Protein AF-A0A662PB64-F1 (afdb_monomer_lite)

Sequence (56 aa):
MGETKTLLIGSGAREHSIAQALHRSGARVSVLMDYLNPGIRKVSKESGGEIFLGDT

Foldseek 3Di:
DDAAEDEQEEQDPVSLVVLVVCVVVLHQYAYEYCDDRPSSVVSNVVSVYHYHHDDD

Secondary structure (DSSP, 8-state):
-PPPEEEEE--SHHHHHHHHHHHHTT-EEEEEESS--HHHHHHHHHTT--EEES--

pLDDT: mean 96.14, std 7.66, range [51.66, 98.75]

Radius of gyration: 10.11 Å; chains: 1; bounding box: 30×17×25 Å

Structure (mmCIF, N/CA/C/O backbone):
data_AF-A0A662PB64-F1
#
_entry.id   AF-A0A662PB64-F1
#
loop_
_atom_site.group_PDB
_atom_site.id
_atom_site.type_symbol
_atom_site.label_atom_id
_atom_site.label_alt_id
_atom_site.label_comp_id
_atom_site.label_asym_id
_atom_site.label_entity_id
_atom_site.label_seq_id
_atom_site.pdbx_PDB_ins_code
_atom_site.Cartn_x
_atom_site.Cartn_y
_atom_site.Cartn_z
_atom_site.occupancy
_atom_site.B_iso_or_equiv
_atom_site.auth_seq_id
_atom_site.auth_comp_id
_atom_site.auth_asym_id
_atom_site.auth_atom_id
_atom_site.pdbx_PDB_model_num
ATOM 1 N N . MET A 1 1 ? -17.514 -1.149 15.653 1.00 51.66 1 MET A N 1
ATOM 2 C CA . MET A 1 1 ? -16.332 -1.957 15.278 1.00 51.66 1 MET A CA 1
ATOM 3 C C . MET A 1 1 ? -15.273 -0.993 14.765 1.00 51.66 1 MET A C 1
ATOM 5 O O . MET A 1 1 ? -15.646 -0.077 14.046 1.00 51.66 1 MET A O 1
ATOM 9 N N . GLY A 1 2 ? -14.024 -1.102 15.227 1.00 66.50 2 GLY A N 1
ATOM 10 C CA . GLY A 1 2 ? -12.948 -0.177 14.838 1.00 66.50 2 GLY A CA 1
ATOM 11 C C . GLY A 1 2 ? -12.485 -0.379 13.391 1.00 66.50 2 GLY A C 1
ATOM 12 O O . GLY A 1 2 ? -12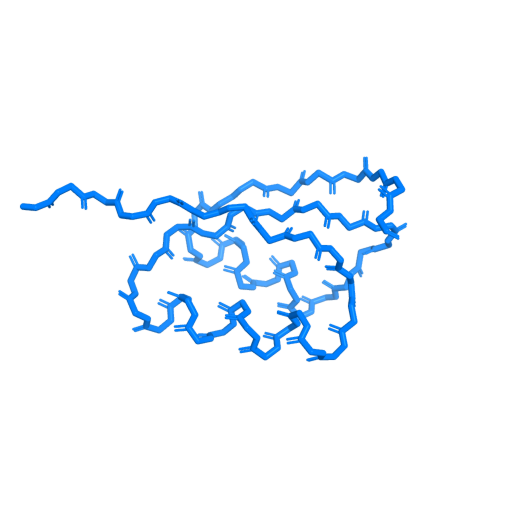.718 -1.436 12.813 1.00 66.50 2 GLY A O 1
ATOM 13 N N . GLU A 1 3 ? -11.836 0.634 12.820 1.00 82.75 3 GLU A N 1
ATOM 14 C CA . GLU A 1 3 ? -11.239 0.594 11.477 1.00 82.75 3 GLU A CA 1
ATOM 15 C C . GLU A 1 3 ? -10.112 -0.457 11.405 1.00 82.75 3 GLU A C 1
ATOM 17 O O . GLU A 1 3 ? -9.170 -0.418 12.203 1.00 82.75 3 GLU A O 1
ATOM 22 N N . THR A 1 4 ? -10.183 -1.395 10.454 1.00 95.38 4 THR A N 1
ATOM 23 C CA . THR A 1 4 ? -9.109 -2.371 10.213 1.00 95.38 4 THR A CA 1
ATOM 24 C C . THR A 1 4 ? -7.948 -1.693 9.491 1.00 95.38 4 THR A C 1
ATOM 26 O O . THR A 1 4 ? -8.110 -1.194 8.380 1.00 95.38 4 THR A O 1
ATOM 29 N N . LYS A 1 5 ? -6.76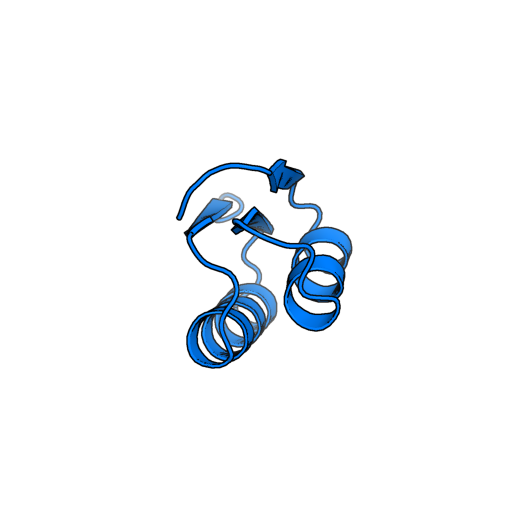7 -1.692 10.115 1.00 97.31 5 LYS A N 1
ATOM 30 C CA . LYS A 1 5 ? -5.526 -1.150 9.545 1.00 97.31 5 LYS A CA 1
ATOM 31 C C . LYS A 1 5 ? -4.630 -2.294 9.083 1.00 97.31 5 LYS A C 1
ATOM 33 O O . LYS A 1 5 ? -4.416 -3.243 9.836 1.00 97.31 5 LYS A O 1
ATOM 38 N N . THR A 1 6 ? -4.091 -2.197 7.874 1.0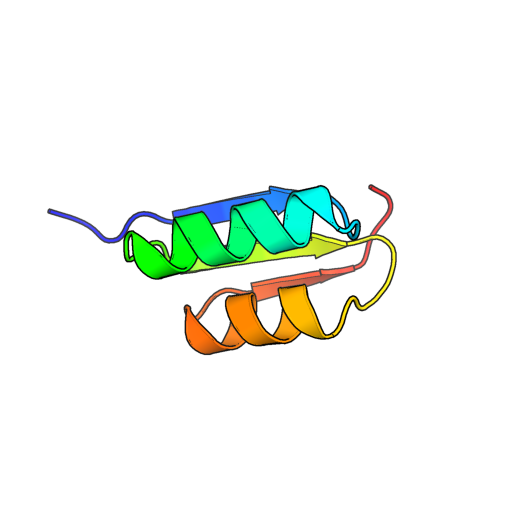0 97.88 6 THR A N 1
ATOM 39 C CA . THR A 1 6 ? -3.246 -3.238 7.277 1.00 97.88 6 THR A CA 1
ATOM 40 C C . THR A 1 6 ? -1.979 -2.633 6.690 1.00 97.88 6 THR A C 1
ATOM 42 O O . THR A 1 6 ? -2.036 -1.586 6.051 1.00 97.88 6 THR A O 1
ATOM 45 N N . LEU A 1 7 ? -0.848 -3.315 6.889 1.00 98.31 7 LEU A N 1
ATOM 46 C CA . LEU A 1 7 ? 0.395 -3.065 6.167 1.00 98.31 7 LEU A CA 1
ATOM 47 C C . LEU A 1 7 ? 0.577 -4.163 5.118 1.00 98.31 7 LEU A C 1
ATOM 49 O O . LEU A 1 7 ? 0.667 -5.341 5.459 1.00 98.31 7 LEU A O 1
ATOM 53 N N . LEU A 1 8 ? 0.623 -3.770 3.853 1.00 98.25 8 LEU A N 1
ATOM 54 C CA . LEU A 1 8 ? 0.971 -4.639 2.737 1.00 98.25 8 LEU A CA 1
ATOM 55 C C . LEU A 1 8 ? 2.448 -4.435 2.385 1.00 98.25 8 LEU A C 1
ATOM 57 O O . LEU A 1 8 ? 2.889 -3.296 2.258 1.00 98.25 8 LEU A O 1
ATOM 61 N N . ILE A 1 9 ? 3.197 -5.522 2.217 1.00 98.50 9 ILE A N 1
ATOM 62 C CA . ILE A 1 9 ? 4.619 -5.487 1.859 1.00 98.50 9 ILE A CA 1
ATOM 63 C C . ILE A 1 9 ? 4.778 -6.072 0.457 1.00 98.50 9 ILE A C 1
ATOM 65 O O . ILE A 1 9 ? 4.289 -7.171 0.192 1.00 98.50 9 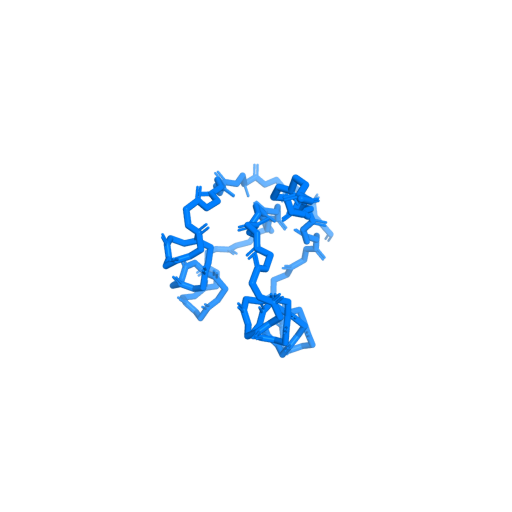ILE A O 1
ATOM 69 N N . GLY A 1 10 ? 5.450 -5.325 -0.415 1.00 98.38 10 GLY A N 1
ATOM 70 C CA . GLY A 1 10 ? 5.779 -5.711 -1.782 1.00 98.38 10 GLY A CA 1
ATOM 71 C C . GLY A 1 10 ? 5.060 -4.881 -2.848 1.00 98.38 10 GLY A C 1
ATOM 72 O O . GLY A 1 10 ? 4.054 -4.208 -2.605 1.00 98.38 10 GLY A O 1
ATOM 73 N N . SER A 1 11 ? 5.596 -4.952 -4.066 1.00 97.94 11 SER A N 1
ATOM 74 C CA . SER A 1 11 ? 5.263 -4.029 -5.162 1.00 97.94 11 SER A CA 1
ATOM 75 C C . SER A 1 11 ? 4.674 -4.715 -6.395 1.00 97.94 11 SER A C 1
ATOM 77 O O . SER A 1 11 ? 4.448 -4.068 -7.419 1.00 97.94 11 SER A O 1
ATOM 79 N N . GLY A 1 12 ? 4.447 -6.029 -6.338 1.00 97.81 12 GLY A N 1
ATOM 80 C CA . GLY A 1 12 ? 4.073 -6.853 -7.483 1.00 97.81 12 GLY A CA 1
ATOM 81 C C . GLY A 1 12 ? 2.584 -6.835 -7.839 1.00 97.81 12 GLY A C 1
ATOM 82 O O . GLY A 1 12 ? 1.736 -6.192 -7.215 1.00 97.81 12 GLY A O 1
ATOM 83 N N . ALA A 1 13 ? 2.241 -7.587 -8.889 1.00 97.81 13 ALA A N 1
ATOM 84 C CA . ALA A 1 13 ? 0.857 -7.733 -9.350 1.00 97.81 13 ALA A CA 1
ATOM 85 C C . ALA A 1 13 ? -0.040 -8.455 -8.324 1.00 97.81 13 ALA A C 1
ATOM 87 O O . ALA A 1 13 ? -1.238 -8.165 -8.217 1.00 97.81 13 ALA A O 1
ATOM 88 N N . ARG A 1 14 ? 0.540 -9.381 -7.549 1.00 98.06 14 ARG A N 1
ATOM 89 C CA . ARG A 1 14 ? -0.153 -10.081 -6.463 1.00 98.06 14 ARG A CA 1
ATOM 90 C C . ARG A 1 14 ? -0.529 -9.097 -5.360 1.00 98.06 14 ARG A C 1
ATOM 92 O O . ARG A 1 14 ? -1.691 -9.051 -4.962 1.00 98.06 14 ARG A O 1
ATOM 99 N N . GLU A 1 15 ? 0.416 -8.269 -4.937 1.00 98.50 15 GLU A N 1
ATOM 100 C CA . GLU A 1 15 ? 0.231 -7.275 -3.882 1.00 98.50 15 GLU A CA 1
ATOM 101 C C . GLU A 1 15 ? -0.796 -6.231 -4.314 1.00 98.50 15 GLU A C 1
ATOM 103 O O . GLU A 1 15 ? -1.698 -5.905 -3.549 1.00 98.50 15 GLU A O 1
ATOM 108 N N . HIS A 1 16 ? -0.776 -5.803 -5.578 1.00 98.56 16 HIS A N 1
ATOM 109 C CA . HIS A 1 16 ? -1.832 -4.947 -6.119 1.00 98.56 16 HIS A CA 1
ATOM 110 C C . HIS A 1 16 ? -3.226 -5.586 -5.998 1.00 98.56 16 HIS A C 1
ATOM 112 O O . HIS A 1 16 ? -4.168 -4.936 -5.540 1.00 98.56 16 HIS A O 1
ATOM 118 N N . SER A 1 17 ? -3.366 -6.867 -6.342 1.00 98.62 17 SER A N 1
ATOM 119 C CA . SER A 1 17 ? -4.649 -7.576 -6.228 1.00 98.62 17 SER A CA 1
ATOM 120 C C . SER A 1 17 ? -5.121 -7.689 -4.771 1.00 98.62 17 SER A C 1
ATOM 122 O O . SER A 1 17 ? -6.303 -7.483 -4.484 1.00 98.62 17 SER A O 1
ATOM 124 N N . ILE A 1 18 ? -4.194 -7.951 -3.842 1.00 98.50 18 ILE A N 1
ATOM 125 C CA . ILE A 1 18 ? -4.459 -8.007 -2.397 1.00 98.50 18 ILE A CA 1
ATOM 126 C C . ILE A 1 18 ? -4.871 -6.629 -1.867 1.00 98.50 18 ILE A C 1
ATOM 128 O O . ILE A 1 18 ? -5.884 -6.526 -1.176 1.00 98.50 18 ILE A O 1
ATOM 132 N N . ALA A 1 19 ? -4.148 -5.565 -2.234 1.00 98.44 19 ALA A N 1
ATOM 133 C CA . ALA A 1 19 ? -4.460 -4.192 -1.845 1.00 98.44 19 ALA A CA 1
ATOM 134 C C . ALA A 1 19 ? -5.903 -3.834 -2.215 1.00 98.44 19 ALA A C 1
ATOM 136 O O . ALA A 1 19 ? -6.656 -3.327 -1.384 1.00 98.44 19 ALA A O 1
ATOM 137 N N . GLN A 1 20 ? -6.314 -4.144 -3.449 1.00 98.50 20 GLN A N 1
ATOM 138 C CA . GLN A 1 20 ? -7.678 -3.874 -3.894 1.00 98.50 20 GLN A CA 1
ATOM 139 C C . GLN A 1 20 ? -8.722 -4.670 -3.104 1.00 98.50 20 GLN A C 1
ATOM 141 O O . GLN A 1 20 ? -9.788 -4.138 -2.800 1.00 98.50 20 GLN A O 1
ATOM 146 N N . ALA A 1 21 ? -8.449 -5.938 -2.784 1.00 98.44 21 ALA A N 1
ATOM 147 C CA . ALA A 1 21 ? -9.364 -6.756 -1.994 1.00 98.44 21 ALA A CA 1
ATOM 148 C C . ALA A 1 21 ? -9.547 -6.193 -0.574 1.00 98.44 21 ALA A C 1
ATOM 150 O O . ALA A 1 21 ? -10.683 -6.048 -0.127 1.00 98.44 21 ALA A O 1
ATOM 151 N N . LEU A 1 22 ? -8.449 -5.802 0.081 1.00 97.62 22 LEU A N 1
ATOM 152 C CA . LEU A 1 22 ? -8.455 -5.179 1.409 1.00 97.62 22 LEU A CA 1
ATOM 153 C C . LE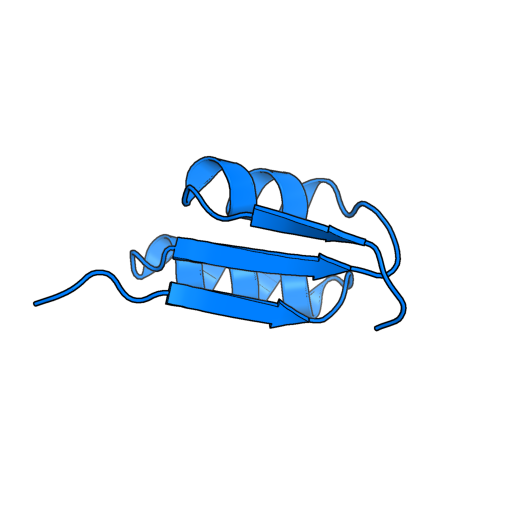U A 1 22 ? -9.186 -3.831 1.415 1.00 97.62 22 LEU A C 1
ATOM 155 O O . LEU A 1 22 ? -10.005 -3.559 2.293 1.00 97.62 22 LEU A O 1
ATOM 159 N N . HIS A 1 23 ? -8.935 -2.991 0.412 1.00 97.62 23 HIS A N 1
ATOM 160 C CA . HIS A 1 23 ? -9.631 -1.715 0.296 1.00 97.62 23 HIS A CA 1
ATOM 161 C C . HIS A 1 23 ? -11.142 -1.911 0.098 1.00 97.62 23 HIS A C 1
ATOM 163 O O . HIS A 1 23 ? -11.937 -1.264 0.777 1.00 97.62 23 HIS A O 1
ATOM 169 N N . ARG A 1 24 ? -11.555 -2.868 -0.749 1.00 97.56 24 ARG A N 1
ATOM 170 C CA . ARG A 1 24 ? -12.975 -3.222 -0.930 1.00 97.56 24 ARG A CA 1
ATOM 171 C C . ARG A 1 24 ? -13.631 -3.775 0.337 1.00 97.56 24 ARG A C 1
ATOM 173 O O . ARG A 1 24 ? -14.837 -3.619 0.485 1.00 97.56 24 ARG A O 1
ATOM 180 N N . SER A 1 25 ? -12.872 -4.389 1.248 1.00 96.12 25 SER A N 1
ATOM 181 C CA . SER A 1 25 ? -13.388 -4.811 2.558 1.00 96.12 25 SER A CA 1
ATOM 182 C C . SER A 1 25 ? -13.443 -3.681 3.594 1.00 96.12 25 SER A C 1
ATOM 184 O O . SER A 1 25 ? -13.794 -3.936 4.742 1.00 96.12 25 SER A O 1
ATOM 186 N N . GLY A 1 26 ? -13.089 -2.447 3.218 1.00 95.88 26 GLY A N 1
ATOM 187 C CA . GLY A 1 26 ? -13.107 -1.282 4.104 1.00 95.88 26 GLY A CA 1
ATOM 188 C C . GLY A 1 26 ? -11.862 -1.135 4.980 1.00 95.88 26 GLY A C 1
ATOM 189 O O . GLY A 1 26 ? -11.903 -0.399 5.963 1.00 95.88 26 GLY A O 1
ATOM 190 N N . ALA A 1 27 ? -10.764 -1.828 4.660 1.00 97.69 27 ALA A N 1
ATOM 191 C CA . ALA A 1 27 ? -9.514 -1.666 5.391 1.00 97.69 27 ALA A CA 1
ATOM 192 C C . ALA A 1 27 ? -8.761 -0.404 4.944 1.00 97.69 27 ALA A C 1
ATOM 194 O O . ALA A 1 27 ? -8.731 -0.061 3.757 1.00 97.69 27 ALA A O 1
ATOM 195 N N . ARG A 1 28 ? -8.077 0.230 5.898 1.00 98.31 28 ARG A N 1
ATOM 196 C CA . ARG A 1 28 ? -7.057 1.250 5.655 1.00 98.31 28 ARG A CA 1
ATOM 197 C C . ARG A 1 28 ? -5.736 0.560 5.322 1.00 98.31 28 ARG A C 1
ATOM 199 O O . ARG A 1 28 ? -5.178 -0.145 6.165 1.00 98.31 28 ARG A O 1
ATOM 206 N N . VAL A 1 29 ? -5.240 0.753 4.101 1.00 98.56 29 VAL A N 1
ATOM 207 C CA . VAL A 1 29 ? -4.106 0.006 3.536 1.00 98.56 29 VAL A CA 1
ATOM 208 C C . VAL A 1 29 ? -2.866 0.893 3.467 1.00 98.56 29 VAL A C 1
ATOM 210 O O . VAL A 1 29 ? -2.688 1.682 2.536 1.00 98.56 29 VAL A O 1
ATOM 213 N N . SER A 1 30 ? -1.977 0.741 4.442 1.00 98.69 30 SER A N 1
ATOM 214 C CA . SER A 1 30 ? -0.602 1.231 4.344 1.00 98.69 30 SER A CA 1
ATOM 215 C C . SER A 1 30 ? 0.265 0.228 3.581 1.00 98.69 30 SER A C 1
ATOM 217 O O . SER A 1 30 ? -0.029 -0.969 3.563 1.00 98.69 30 SER A O 1
ATOM 219 N N . VAL A 1 31 ? 1.319 0.704 2.924 1.00 98.62 31 VAL A N 1
ATOM 220 C CA . VAL A 1 31 ? 2.121 -0.105 1.996 1.00 98.62 31 VAL A CA 1
ATOM 221 C C . VAL A 1 31 ? 3.614 0.163 2.173 1.00 98.62 31 VAL A C 1
ATOM 223 O O . VAL A 1 31 ? 4.018 1.317 2.278 1.00 98.62 31 VAL A O 1
ATOM 226 N N . LEU A 1 32 ? 4.427 -0.893 2.184 1.00 98.75 32 LEU A N 1
ATOM 227 C CA . LEU A 1 32 ? 5.881 -0.839 2.027 1.00 98.75 32 LEU A CA 1
ATOM 228 C C . LEU A 1 32 ? 6.226 -1.447 0.666 1.00 98.75 32 LEU A C 1
ATOM 230 O O . LEU A 1 32 ? 5.765 -2.546 0.356 1.00 98.75 32 LEU A O 1
ATOM 234 N N . MET A 1 33 ? 6.999 -0.727 -0.141 1.00 98.12 33 MET A N 1
ATOM 235 C CA . MET A 1 33 ? 7.325 -1.109 -1.516 1.00 98.12 33 MET A CA 1
ATOM 236 C C . MET A 1 33 ? 8.769 -0.731 -1.883 1.00 98.12 33 MET A C 1
ATOM 238 O O . MET A 1 33 ? 9.218 0.366 -1.545 1.00 98.12 33 MET A O 1
ATOM 242 N N . ASP A 1 34 ? 9.465 -1.614 -2.604 1.00 97.75 34 ASP A N 1
ATOM 243 C CA . ASP A 1 34 ? 10.814 -1.402 -3.165 1.00 97.75 34 ASP A CA 1
ATOM 244 C C . ASP A 1 34 ? 10.828 -0.437 -4.368 1.00 97.75 34 ASP A C 1
ATOM 246 O O . ASP A 1 34 ? 11.835 0.211 -4.655 1.00 97.75 34 ASP A O 1
ATOM 250 N N . TYR A 1 35 ? 9.685 -0.259 -5.037 1.00 97.00 35 TYR A N 1
ATOM 251 C CA . TYR A 1 35 ? 9.455 0.796 -6.022 1.00 97.00 35 TYR A CA 1
ATOM 252 C C . TYR A 1 35 ? 8.003 1.284 -6.004 1.00 97.00 35 TYR A C 1
ATOM 254 O O . TYR A 1 35 ? 7.078 0.589 -5.589 1.00 97.00 35 TYR A O 1
ATOM 262 N N . LEU A 1 36 ? 7.765 2.495 -6.516 1.00 97.12 36 LEU A N 1
ATOM 263 C CA . LEU A 1 36 ? 6.427 3.091 -6.554 1.00 97.12 36 LEU A CA 1
ATOM 264 C C . LEU A 1 36 ? 5.520 2.430 -7.600 1.00 97.12 36 LEU A C 1
ATOM 266 O O . LEU A 1 36 ? 5.359 2.938 -8.712 1.00 97.12 36 LEU A O 1
ATOM 270 N N . ASN A 1 37 ? 4.852 1.341 -7.225 1.00 98.12 37 ASN A N 1
ATOM 271 C CA . ASN A 1 37 ? 3.778 0.767 -8.029 1.00 98.12 37 ASN A CA 1
ATOM 272 C C . ASN A 1 37 ? 2.567 1.737 -8.076 1.00 98.12 37 ASN A C 1
ATOM 274 O O . ASN A 1 37 ? 1.959 2.005 -7.032 1.00 98.12 37 ASN A O 1
ATOM 278 N N . PRO A 1 38 ? 2.154 2.250 -9.256 1.00 98.31 38 PRO A N 1
ATOM 279 C CA . PRO A 1 38 ? 1.077 3.240 -9.361 1.00 98.31 38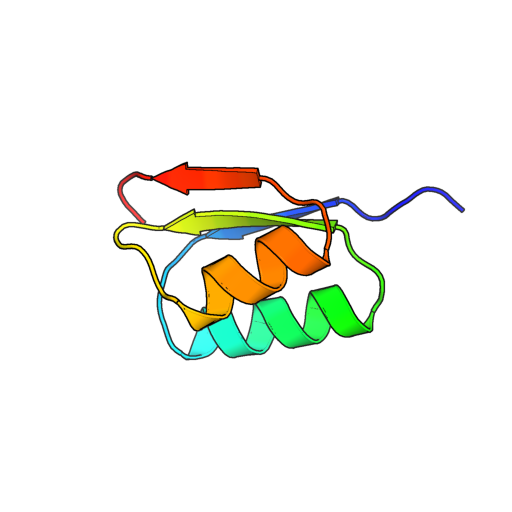 PRO A CA 1
ATOM 280 C C . PRO A 1 38 ? -0.285 2.733 -8.872 1.00 98.31 38 PRO A C 1
ATOM 282 O O . PRO A 1 38 ? -1.060 3.509 -8.309 1.00 98.31 38 PRO A O 1
ATOM 285 N N . GLY A 1 39 ? -0.570 1.443 -9.077 1.00 98.38 39 GLY A N 1
ATOM 286 C CA . GLY A 1 39 ? -1.820 0.805 -8.673 1.00 98.38 39 GLY A CA 1
ATOM 287 C C . GLY A 1 39 ? -1.926 0.673 -7.158 1.00 98.38 39 GLY A C 1
ATOM 288 O O . GLY A 1 39 ? -2.899 1.130 -6.563 1.00 98.38 39 GLY A O 1
ATOM 289 N N . ILE A 1 40 ? -0.878 0.151 -6.518 1.00 98.62 40 ILE A N 1
ATOM 290 C CA . ILE A 1 40 ? -0.817 0.029 -5.053 1.00 98.62 40 ILE A CA 1
ATOM 291 C C . ILE A 1 40 ? -0.822 1.418 -4.394 1.00 98.62 40 ILE A C 1
ATOM 293 O O . ILE A 1 40 ? -1.567 1.649 -3.441 1.00 98.62 40 ILE A O 1
ATOM 297 N N . ARG A 1 41 ? -0.069 2.382 -4.946 1.00 98.62 41 ARG A N 1
ATOM 298 C CA . ARG A 1 41 ? -0.073 3.784 -4.491 1.00 98.62 41 ARG A CA 1
ATOM 299 C C . ARG A 1 41 ? -1.468 4.402 -4.533 1.00 98.62 41 ARG A C 1
ATOM 301 O O . ARG A 1 41 ? -1.828 5.136 -3.615 1.00 98.62 41 ARG A O 1
ATOM 308 N N . LYS A 1 42 ? -2.232 4.151 -5.600 1.00 98.75 42 LYS A N 1
ATOM 309 C CA . LYS A 1 42 ? -3.608 4.642 -5.730 1.00 98.75 42 LYS A CA 1
ATOM 310 C C . LYS A 1 42 ? -4.489 4.067 -4.619 1.00 98.75 42 LYS A C 1
ATOM 312 O O . LYS A 1 42 ? -5.109 4.842 -3.898 1.00 98.75 42 LYS A O 1
ATOM 317 N N . VAL A 1 43 ? -4.456 2.747 -4.427 1.00 98.56 43 VAL A N 1
ATOM 318 C CA . VAL A 1 43 ? -5.248 2.064 -3.392 1.00 98.56 43 VAL A CA 1
ATOM 319 C C . VAL A 1 43 ? -4.909 2.568 -1.987 1.00 98.56 43 VAL A C 1
ATOM 321 O O . VAL A 1 43 ? -5.813 2.874 -1.212 1.00 98.56 43 VAL A O 1
ATOM 324 N N . SER A 1 44 ? -3.620 2.708 -1.659 1.00 98.50 44 SER A N 1
ATOM 325 C CA . SER A 1 44 ? -3.205 3.199 -0.341 1.00 98.50 44 SER A CA 1
ATOM 326 C C . SER A 1 44 ? -3.776 4.592 -0.059 1.00 98.50 44 SER A C 1
ATOM 328 O O . SER A 1 44 ? -4.428 4.787 0.967 1.00 98.50 44 SER A O 1
ATOM 330 N N . LYS A 1 45 ? -3.662 5.520 -1.019 1.00 98.50 45 LYS A N 1
ATOM 331 C CA . LYS A 1 45 ? -4.225 6.874 -0.909 1.00 98.50 45 LYS A CA 1
ATOM 332 C C . LYS A 1 45 ? -5.743 6.883 -0.750 1.00 98.50 45 LYS A C 1
ATOM 334 O O . LYS A 1 45 ? -6.249 7.592 0.113 1.00 98.50 45 LYS A O 1
ATOM 339 N N . GLU A 1 46 ? -6.459 6.111 -1.566 1.00 98.50 46 GLU A N 1
ATOM 340 C CA . GLU A 1 46 ? -7.927 6.029 -1.520 1.00 98.50 46 GLU A CA 1
ATOM 341 C C . GLU A 1 46 ? -8.429 5.418 -0.204 1.00 98.50 46 GLU A C 1
ATOM 343 O O . GLU A 1 46 ? -9.477 5.809 0.300 1.00 98.50 46 GLU A O 1
ATOM 348 N N . SER A 1 47 ? -7.652 4.514 0.396 1.00 97.88 47 SER A N 1
ATOM 349 C CA . SER A 1 47 ? -7.947 3.926 1.707 1.00 97.88 47 SER A CA 1
ATOM 350 C C . SER A 1 47 ? -7.534 4.794 2.908 1.00 97.88 47 SER A C 1
ATOM 352 O O . SER A 1 47 ? -7.777 4.405 4.047 1.00 97.88 47 SER A O 1
ATOM 354 N N . GLY A 1 48 ? -6.865 5.933 2.685 1.00 98.06 48 GLY A N 1
ATOM 355 C CA . GLY A 1 48 ? -6.300 6.777 3.747 1.00 98.06 48 GLY A CA 1
ATOM 356 C C . GLY A 1 48 ? -5.015 6.232 4.389 1.00 98.06 48 GLY A C 1
ATOM 357 O O . GLY A 1 48 ? -4.611 6.699 5.454 1.00 98.06 48 GLY A O 1
ATOM 358 N N . GLY A 1 49 ? -4.380 5.222 3.796 1.00 97.88 49 GLY A N 1
ATOM 359 C CA . GLY A 1 49 ? -3.136 4.625 4.278 1.00 97.88 49 GLY A CA 1
ATOM 360 C C . GLY A 1 49 ? -1.883 5.454 3.985 1.00 97.88 49 GLY A C 1
ATOM 361 O O . GLY A 1 49 ? -1.930 6.512 3.356 1.00 97.88 49 GLY A O 1
ATOM 362 N N . GLU A 1 50 ? -0.749 4.953 4.466 1.00 98.50 50 GLU A N 1
ATOM 363 C CA . GLU A 1 50 ? 0.573 5.566 4.298 1.00 98.50 50 GLU A CA 1
ATOM 364 C C . GLU A 1 50 ? 1.457 4.747 3.354 1.00 98.50 50 GLU A C 1
ATOM 366 O O . GLU A 1 50 ? 1.301 3.532 3.230 1.00 98.50 50 GLU A O 1
ATOM 371 N N . ILE A 1 51 ? 2.399 5.419 2.693 1.00 98.50 51 ILE A N 1
ATOM 372 C CA . ILE A 1 51 ? 3.320 4.807 1.732 1.00 98.50 51 ILE A CA 1
ATOM 373 C C . ILE A 1 51 ? 4.735 4.902 2.292 1.00 98.50 51 ILE A C 1
ATOM 375 O O . ILE A 1 51 ? 5.218 6.001 2.562 1.00 98.50 51 ILE A O 1
ATOM 379 N N . PHE A 1 52 ? 5.401 3.759 2.392 1.00 98.44 52 PHE A N 1
ATOM 380 C CA . PHE A 1 52 ? 6.792 3.622 2.798 1.00 98.44 52 PHE A CA 1
ATOM 381 C C . PHE A 1 52 ? 7.610 3.057 1.633 1.00 98.44 52 PHE A C 1
ATOM 383 O O . PHE A 1 52 ? 7.148 2.173 0.909 1.00 98.44 52 PHE A O 1
ATOM 390 N N . LEU A 1 53 ? 8.826 3.574 1.461 1.00 98.12 53 LEU A N 1
ATOM 391 C CA . LEU A 1 53 ? 9.801 3.060 0.502 1.00 98.12 53 LEU A CA 1
ATOM 392 C C . LEU A 1 53 ? 10.922 2.348 1.254 1.00 98.12 53 LEU A C 1
ATOM 394 O O . LEU A 1 53 ? 11.444 2.891 2.229 1.00 98.12 53 LEU A O 1
ATOM 398 N N . GLY A 1 54 ? 11.278 1.153 0.799 1.00 96.31 54 GLY A N 1
ATOM 399 C CA . GLY A 1 54 ? 12.332 0.327 1.384 1.00 96.31 54 GLY A CA 1
ATOM 400 C C . GLY A 1 54 ? 12.366 -1.058 0.746 1.00 96.31 54 GLY A C 1
ATOM 401 O O . GLY A 1 54 ? 11.483 -1.385 -0.039 1.00 96.31 54 GLY A O 1
ATOM 402 N N . ASP A 1 55 ? 13.374 -1.857 1.080 1.00 94.31 55 ASP A N 1
ATOM 403 C CA . ASP A 1 55 ? 13.537 -3.200 0.514 1.00 94.31 55 ASP A CA 1
ATOM 404 C C . ASP A 1 55 ? 12.389 -4.136 0.937 1.00 94.31 55 ASP A C 1
ATOM 406 O O . ASP A 1 55 ? 12.002 -4.165 2.112 1.00 94.31 55 ASP A O 1
ATOM 410 N N . THR A 1 56 ? 11.849 -4.896 -0.024 1.00 89.75 56 THR A N 1
ATOM 411 C CA . THR A 1 56 ? 10.698 -5.805 0.151 1.00 89.75 56 THR A CA 1
ATOM 412 C C . THR A 1 56 ? 10.892 -7.155 -0.504 1.00 89.75 56 THR A C 1
ATOM 414 O O . THR A 1 56 ? 11.518 -7.181 -1.585 1.00 89.75 56 THR A O 1
#